Protein AF-A0A962UMB3-F1 (afdb_monomer_lite)

Secondary structure (DSSP, 8-state):
---HHHHHHHHHHHHHHHHHHHTTSHHHHHHHHHHHHHHHHHHHHTGGG-PPPPS-EEEETTEEEE----HHHHHHHHHHHHHHHHHHHHHHTHHHHHHHHTT--HHHHHHHHHHHHH-

pLDDT: mean 93.77, std 5.25, range [67.62, 98.25]

Structure (mmCIF, N/CA/C/O backbone):
data_AF-A0A962UMB3-F1
#
_entry.id   AF-A0A962UMB3-F1
#
loop_
_atom_site.group_PDB
_atom_site.id
_atom_site.type_symbol
_atom_site.label_atom_id
_atom_site.label_alt_id
_atom_site.label_comp_id
_atom_site.label_asym_id
_atom_site.label_entity_id
_atom_site.label_seq_id
_atom_site.pdbx_PDB_ins_code
_atom_site.Cartn_x
_atom_site.Cartn_y
_atom_site.Cartn_z
_atom_site.occupancy
_atom_site.B_iso_or_equiv
_atom_site.auth_seq_id
_atom_site.auth_comp_id
_atom_site.auth_asym_id
_atom_site.auth_atom_id
_atom_site.pdbx_PDB_model_num
ATOM 1 N N . MET A 1 1 ? 17.600 -10.987 -10.414 1.00 67.62 1 MET A N 1
ATOM 2 C CA . MET A 1 1 ? 17.730 -10.227 -9.149 1.00 67.62 1 MET A CA 1
ATOM 3 C C . MET A 1 1 ? 16.387 -9.577 -8.875 1.00 67.62 1 MET A C 1
ATOM 5 O O . MET A 1 1 ? 15.782 -9.132 -9.836 1.00 67.62 1 MET A O 1
ATOM 9 N N . ILE A 1 2 ? 15.917 -9.564 -7.625 1.00 82.38 2 ILE A N 1
ATOM 10 C CA . ILE A 1 2 ? 14.689 -8.848 -7.238 1.00 82.38 2 ILE A CA 1
ATOM 11 C C . ILE A 1 2 ? 15.015 -7.351 -7.214 1.00 82.38 2 ILE A C 1
ATOM 13 O O . ILE A 1 2 ? 15.932 -6.937 -6.503 1.00 82.38 2 ILE A O 1
ATOM 17 N N . GLY A 1 3 ? 14.313 -6.568 -8.028 1.00 90.94 3 GLY A N 1
ATOM 18 C CA . GLY A 1 3 ? 14.441 -5.119 -8.113 1.00 90.94 3 GLY A CA 1
ATOM 19 C C . GLY A 1 3 ? 13.537 -4.369 -7.130 1.00 90.94 3 GLY A C 1
ATOM 20 O O . GLY A 1 3 ? 12.768 -4.946 -6.356 1.00 90.94 3 GLY A O 1
ATOM 21 N N . ALA A 1 4 ? 13.615 -3.039 -7.179 1.00 92.25 4 ALA A N 1
ATOM 22 C CA . ALA A 1 4 ? 12.791 -2.167 -6.345 1.00 92.25 4 ALA A CA 1
ATOM 23 C C . ALA A 1 4 ? 11.291 -2.312 -6.678 1.00 92.25 4 ALA A C 1
ATOM 25 O O . ALA A 1 4 ? 10.468 -2.387 -5.766 1.00 92.25 4 ALA A O 1
ATOM 26 N N . LEU A 1 5 ? 10.947 -2.443 -7.968 1.00 93.62 5 LEU A N 1
ATOM 27 C CA . LEU A 1 5 ? 9.572 -2.676 -8.422 1.00 93.62 5 LEU A CA 1
ATOM 28 C C . LEU A 1 5 ? 9.024 -4.020 -7.922 1.00 93.62 5 LEU A C 1
ATOM 30 O O . LEU A 1 5 ? 7.913 -4.070 -7.407 1.00 93.62 5 LEU A O 1
ATOM 34 N N . ASP A 1 6 ? 9.823 -5.088 -7.982 1.00 94.56 6 ASP A N 1
ATOM 35 C CA . ASP A 1 6 ? 9.439 -6.397 -7.437 1.00 94.56 6 ASP A CA 1
ATOM 36 C C . ASP A 1 6 ? 9.152 -6.321 -5.932 1.00 94.56 6 ASP A C 1
ATOM 38 O O . ASP A 1 6 ? 8.186 -6.901 -5.439 1.00 94.56 6 ASP A O 1
ATOM 42 N N . SER A 1 7 ? 9.980 -5.571 -5.200 1.00 94.88 7 SER A N 1
ATOM 43 C CA . SER A 1 7 ? 9.818 -5.370 -3.757 1.00 94.88 7 SER A CA 1
ATOM 44 C C . SER A 1 7 ? 8.537 -4.598 -3.437 1.00 94.88 7 SER A C 1
ATOM 46 O O . SER A 1 7 ? 7.825 -4.949 -2.496 1.00 94.88 7 SER A O 1
ATOM 48 N N . LEU A 1 8 ? 8.214 -3.576 -4.235 1.00 95.06 8 LEU A N 1
ATOM 49 C CA . LEU A 1 8 ? 6.975 -2.813 -4.102 1.00 95.06 8 LEU A CA 1
ATOM 50 C C . LEU A 1 8 ? 5.745 -3.697 -4.351 1.00 95.06 8 LEU A C 1
ATOM 52 O O . LEU A 1 8 ? 4.825 -3.692 -3.533 1.00 95.06 8 LEU A O 1
ATOM 56 N N . LEU A 1 9 ? 5.757 -4.495 -5.425 1.00 94.38 9 LEU A N 1
ATOM 57 C CA . LEU A 1 9 ? 4.672 -5.427 -5.754 1.00 94.38 9 LEU A CA 1
ATOM 58 C C . LEU A 1 9 ? 4.487 -6.485 -4.664 1.00 94.38 9 LEU A C 1
ATOM 60 O O . LEU A 1 9 ? 3.361 -6.757 -4.251 1.00 94.38 9 LEU A O 1
ATOM 64 N N . LEU A 1 10 ? 5.584 -7.043 -4.148 1.00 95.25 10 LEU A N 1
ATOM 65 C CA . LEU A 1 10 ? 5.534 -8.018 -3.063 1.00 95.25 10 LEU A CA 1
ATOM 66 C C . LEU A 1 10 ? 4.949 -7.406 -1.785 1.00 95.25 10 LEU A C 1
ATOM 68 O O . LEU A 1 10 ? 4.106 -8.026 -1.138 1.00 95.25 10 LEU A O 1
ATOM 72 N N . LEU A 1 11 ? 5.362 -6.188 -1.426 1.00 95.94 11 LEU A N 1
ATOM 73 C CA . LEU A 1 11 ? 4.819 -5.489 -0.262 1.00 95.94 11 LEU A CA 1
ATOM 74 C C . LEU A 1 11 ? 3.332 -5.172 -0.428 1.00 95.94 11 LEU A C 1
ATOM 76 O O . LEU A 1 11 ? 2.577 -5.369 0.521 1.00 95.94 11 LEU A O 1
ATOM 80 N N . ALA A 1 12 ? 2.903 -4.703 -1.601 1.00 95.75 12 ALA A N 1
ATOM 81 C CA . ALA A 1 12 ? 1.491 -4.456 -1.897 1.00 95.75 12 ALA A CA 1
ATOM 82 C C . ALA A 1 12 ? 0.662 -5.746 -1.804 1.00 95.75 12 ALA A C 1
ATOM 84 O O . ALA A 1 12 ? -0.368 -5.780 -1.129 1.00 95.75 12 ALA A O 1
ATOM 85 N N . LEU A 1 13 ? 1.161 -6.842 -2.382 1.00 95.94 13 LEU A N 1
ATOM 86 C CA . LEU A 1 13 ? 0.505 -8.145 -2.326 1.00 95.94 13 LEU A CA 1
ATOM 87 C C . LEU A 1 13 ? 0.382 -8.672 -0.889 1.00 95.94 13 LEU A C 1
ATOM 89 O O . LEU A 1 13 ? -0.696 -9.106 -0.484 1.00 95.94 13 LEU A O 1
ATOM 93 N N . LEU A 1 14 ? 1.460 -8.614 -0.102 1.00 97.19 14 LEU A N 1
ATOM 94 C CA . LEU A 1 14 ? 1.466 -9.066 1.294 1.00 97.19 14 LEU A CA 1
ATOM 95 C C . LEU A 1 14 ? 0.598 -8.186 2.202 1.00 97.19 14 LEU A C 1
ATOM 97 O O . LEU A 1 14 ? 0.053 -8.672 3.196 1.00 97.19 14 LEU A O 1
ATOM 101 N N . ALA A 1 15 ? 0.426 -6.908 1.873 1.00 96.62 15 ALA A N 1
ATOM 102 C CA . ALA A 1 15 ? -0.364 -5.995 2.684 1.00 96.62 15 ALA A CA 1
ATOM 103 C C . ALA A 1 15 ? -1.869 -6.333 2.699 1.00 96.62 15 ALA A C 1
ATOM 105 O O . ALA A 1 15 ? -2.562 -5.999 3.666 1.00 96.62 15 ALA A O 1
ATOM 106 N N . ILE A 1 16 ? -2.375 -7.057 1.694 1.00 96.88 16 ILE A N 1
ATOM 107 C CA . ILE A 1 16 ? -3.773 -7.515 1.635 1.00 96.88 16 ILE A CA 1
ATOM 108 C C . ILE A 1 16 ? -4.089 -8.529 2.756 1.00 96.88 16 ILE A C 1
ATOM 110 O O . ILE A 1 16 ? -4.952 -8.234 3.592 1.00 96.88 16 ILE A O 1
ATOM 114 N N . PRO A 1 17 ? -3.421 -9.698 2.858 1.00 97.50 17 PRO A N 1
ATOM 115 C CA . PRO A 1 17 ? -3.666 -10.629 3.960 1.00 97.50 17 PRO A CA 1
ATOM 116 C C . PRO A 1 17 ? -3.255 -10.042 5.316 1.00 97.50 17 PRO A C 1
ATOM 118 O O . PRO A 1 17 ? -3.917 -10.307 6.322 1.00 97.50 17 PRO A O 1
ATOM 121 N N . LEU A 1 18 ? -2.229 -9.184 5.367 1.00 97.38 18 LEU A N 1
ATOM 122 C CA . LEU A 1 18 ? -1.878 -8.474 6.599 1.00 97.38 18 LEU A CA 1
ATOM 123 C C . LEU A 1 18 ? -3.002 -7.545 7.069 1.00 97.38 18 LEU A C 1
ATOM 125 O O . LEU A 1 18 ? -3.266 -7.481 8.269 1.00 97.38 18 LEU A O 1
ATOM 129 N N . SER A 1 19 ? -3.724 -6.886 6.159 1.00 96.62 19 SER A N 1
ATOM 130 C CA . SER A 1 19 ? -4.899 -6.077 6.514 1.00 96.62 19 SER A CA 1
ATOM 131 C C . SER A 1 19 ? -5.981 -6.906 7.200 1.00 96.62 19 SER A C 1
ATOM 133 O O . SER A 1 19 ? -6.557 -6.475 8.199 1.00 96.62 19 SER A O 1
ATOM 135 N N . TRP A 1 20 ? -6.212 -8.133 6.735 1.00 95.44 20 TRP A N 1
ATOM 136 C CA . TRP A 1 20 ? -7.158 -9.050 7.374 1.00 95.44 20 TRP A CA 1
ATOM 137 C C . TRP A 1 20 ? -6.753 -9.439 8.801 1.00 95.44 20 TRP A C 1
ATOM 139 O O . TRP A 1 20 ? -7.615 -9.539 9.682 1.00 95.44 20 TRP A O 1
ATOM 149 N N . LEU A 1 21 ? -5.454 -9.633 9.036 1.00 96.94 21 LEU A N 1
ATOM 150 C CA . LEU A 1 21 ? -4.907 -10.034 10.333 1.00 96.94 21 LEU A CA 1
ATOM 151 C C . LEU A 1 21 ? -4.814 -8.868 11.327 1.00 96.94 21 LEU A C 1
ATOM 153 O O . LEU A 1 21 ? -5.086 -9.047 12.512 1.00 96.94 21 LEU A O 1
ATOM 157 N N . LEU A 1 22 ? -4.434 -7.679 10.856 1.00 97.62 22 LEU A N 1
ATOM 158 C CA . LEU A 1 22 ? -3.994 -6.577 11.714 1.00 97.62 22 LEU A CA 1
ATOM 159 C C . LEU A 1 22 ? -5.051 -5.484 11.925 1.00 97.62 22 LEU A C 1
ATOM 161 O O . LEU A 1 22 ? -5.009 -4.800 12.948 1.00 97.62 22 LEU A O 1
ATOM 165 N N . ALA A 1 23 ? -6.014 -5.307 11.012 1.00 96.44 23 ALA A N 1
ATOM 166 C CA . ALA A 1 23 ? -6.895 -4.129 11.015 1.00 96.44 23 ALA A CA 1
ATOM 167 C C . ALA A 1 23 ? -7.798 -3.991 12.258 1.00 96.44 23 ALA A C 1
ATOM 169 O O . ALA A 1 23 ? -8.244 -2.888 12.590 1.00 96.44 23 ALA A O 1
ATOM 170 N N . THR A 1 24 ? -8.079 -5.088 12.965 1.00 94.62 24 THR A N 1
ATOM 171 C CA . THR A 1 24 ? -8.955 -5.072 14.149 1.00 94.62 24 THR A CA 1
ATOM 172 C C . THR A 1 24 ? -8.273 -4.500 15.391 1.00 94.62 24 THR A C 1
ATOM 174 O O . THR A 1 24 ? -8.960 -4.036 16.295 1.00 94.62 24 THR A O 1
ATOM 177 N N . SER A 1 25 ? -6.939 -4.488 15.442 1.00 95.19 25 SER A N 1
ATOM 178 C CA . SER A 1 25 ? -6.176 -3.899 16.547 1.00 95.19 25 SER A CA 1
ATOM 179 C C . SER A 1 25 ? -5.680 -2.503 16.184 1.00 95.19 25 SER A C 1
ATOM 181 O O . SER A 1 25 ? -5.186 -2.284 15.080 1.00 95.19 25 SER A O 1
ATOM 183 N N . ARG A 1 26 ? -5.728 -1.561 17.134 1.00 94.31 26 ARG A N 1
ATOM 184 C CA . ARG A 1 26 ? -5.204 -0.196 16.946 1.00 94.31 26 ARG A CA 1
ATOM 185 C C . ARG A 1 26 ? -3.730 -0.193 16.541 1.00 94.31 26 ARG A C 1
ATOM 187 O O . ARG A 1 26 ? -3.357 0.497 15.598 1.00 94.31 26 ARG A O 1
ATOM 194 N N . TRP A 1 27 ? -2.904 -0.998 17.207 1.00 95.69 27 TRP A N 1
ATOM 195 C CA . TRP A 1 27 ? -1.486 -1.135 16.858 1.00 95.69 27 TRP A CA 1
ATOM 196 C C . TRP A 1 27 ? -1.288 -1.796 15.495 1.00 95.69 27 TRP A C 1
ATOM 198 O O . TRP A 1 27 ? -0.415 -1.390 14.735 1.00 95.69 27 TRP A O 1
ATOM 208 N N . GLY A 1 28 ? -2.142 -2.763 15.153 1.00 97.25 28 GLY A N 1
ATOM 209 C CA . GLY A 1 28 ? -2.126 -3.389 13.835 1.00 97.25 28 GLY A CA 1
ATOM 210 C C . GLY A 1 28 ? -2.433 -2.392 12.715 1.00 97.25 28 GLY A C 1
ATOM 211 O O . GLY A 1 28 ? -1.736 -2.384 11.707 1.00 97.25 28 GLY A O 1
ATOM 212 N N . ARG A 1 29 ? -3.389 -1.474 12.913 1.00 97.12 29 ARG A N 1
ATOM 213 C CA . ARG A 1 29 ? -3.671 -0.387 11.957 1.00 97.12 29 ARG A CA 1
ATOM 214 C C . ARG A 1 29 ? -2.473 0.537 11.744 1.00 97.12 29 ARG A C 1
ATOM 216 O O . ARG A 1 29 ? -2.160 0.859 10.603 1.00 97.12 29 ARG A O 1
ATOM 223 N N . TRP A 1 30 ? -1.768 0.918 12.809 1.00 97.56 30 TRP A N 1
ATOM 224 C CA . TRP A 1 30 ? -0.541 1.714 12.683 1.00 97.56 30 TRP A CA 1
ATOM 225 C C . TRP A 1 30 ? 0.588 0.959 11.975 1.00 97.56 30 TRP A C 1
ATOM 227 O O . TRP A 1 30 ? 1.329 1.561 11.200 1.00 97.56 30 TRP A O 1
ATOM 237 N N . LEU A 1 31 ? 0.682 -0.360 12.160 1.00 97.62 31 LEU A N 1
ATOM 238 C CA . LEU A 1 31 ? 1.617 -1.187 11.398 1.00 97.62 31 LEU A CA 1
ATOM 239 C C . LEU A 1 31 ? 1.271 -1.205 9.897 1.00 97.62 31 LEU A C 1
ATOM 241 O O . LEU A 1 31 ? 2.168 -1.123 9.061 1.00 97.62 31 LEU A O 1
ATOM 245 N N . LEU A 1 32 ? -0.018 -1.231 9.541 1.00 97.75 32 LEU A N 1
ATOM 246 C CA . LEU A 1 32 ? -0.464 -1.108 8.145 1.00 97.75 32 LEU A CA 1
ATOM 247 C C . LEU A 1 32 ? -0.146 0.277 7.555 1.00 97.75 32 LEU A C 1
ATOM 249 O O . LEU A 1 32 ? 0.268 0.363 6.401 1.00 97.75 32 LEU A O 1
ATOM 253 N N . VAL A 1 33 ? -0.273 1.350 8.345 1.00 98.19 33 VAL A N 1
ATOM 254 C CA . VAL A 1 33 ? 0.159 2.706 7.950 1.00 98.19 33 VAL A CA 1
ATOM 255 C C . VAL A 1 33 ? 1.661 2.740 7.663 1.00 98.19 33 VAL A C 1
ATOM 257 O O . VAL A 1 33 ? 2.072 3.249 6.622 1.00 98.19 33 VAL A O 1
ATOM 260 N N . ALA A 1 34 ? 2.482 2.140 8.529 1.00 98.19 34 ALA A N 1
ATOM 261 C CA . ALA A 1 34 ? 3.919 2.011 8.285 1.00 98.19 34 ALA A CA 1
ATOM 262 C C . ALA A 1 34 ? 4.223 1.220 6.994 1.00 98.19 34 ALA A C 1
ATOM 264 O O . ALA A 1 34 ? 5.179 1.539 6.283 1.00 98.19 34 ALA A O 1
ATOM 265 N N . GLY A 1 35 ? 3.379 0.243 6.646 1.00 98.00 35 GLY A N 1
ATOM 266 C CA . GLY A 1 35 ? 3.419 -0.450 5.356 1.00 98.00 35 GLY A CA 1
ATOM 267 C C . GLY A 1 35 ? 3.267 0.503 4.166 1.00 98.00 35 GLY A C 1
ATOM 268 O O . GLY A 1 35 ? 4.116 0.492 3.275 1.00 98.00 35 GLY A O 1
ATOM 269 N N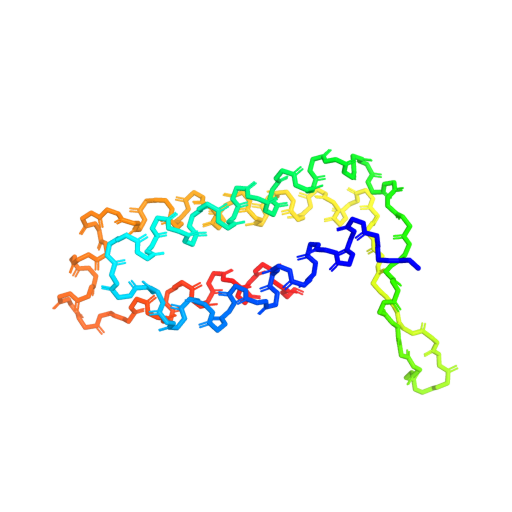 . TYR A 1 36 ? 2.263 1.387 4.181 1.00 98.25 36 TYR A N 1
ATOM 270 C CA . TYR A 1 36 ? 2.096 2.410 3.136 1.00 98.25 36 TYR A CA 1
ATOM 271 C C . TYR A 1 36 ? 3.279 3.381 3.069 1.00 98.25 36 TYR A C 1
ATOM 273 O O . TYR A 1 36 ? 3.738 3.705 1.978 1.00 98.25 36 TYR A O 1
ATOM 281 N N . VAL A 1 37 ? 3.821 3.808 4.215 1.00 98.12 37 VAL A N 1
ATOM 282 C CA . VAL A 1 37 ? 5.025 4.662 4.253 1.00 98.12 37 VAL A CA 1
ATOM 283 C C . VAL A 1 37 ? 6.216 3.955 3.603 1.00 98.12 37 VAL A C 1
ATOM 285 O O . VAL A 1 37 ? 6.963 4.571 2.847 1.00 98.12 37 VAL A O 1
ATOM 288 N N . THR A 1 38 ? 6.369 2.653 3.847 1.00 98.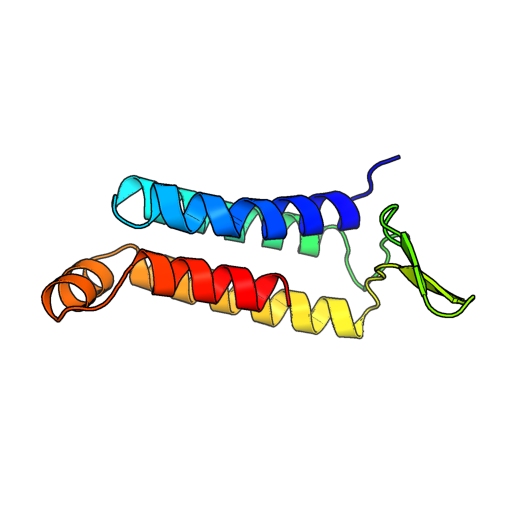00 38 THR A N 1
ATOM 289 C CA . THR A 1 38 ? 7.439 1.842 3.249 1.00 98.00 38 THR A CA 1
ATOM 290 C C . THR A 1 38 ? 7.267 1.721 1.733 1.00 98.00 38 THR A C 1
ATOM 292 O O . THR A 1 38 ? 8.222 1.941 0.989 1.00 98.00 38 THR A O 1
ATOM 295 N N . GLN A 1 39 ? 6.050 1.430 1.261 1.00 97.56 39 GLN A N 1
ATOM 296 C CA . GLN A 1 39 ? 5.726 1.381 -0.169 1.00 97.56 39 GLN A CA 1
ATOM 297 C C . GLN A 1 39 ? 5.988 2.734 -0.850 1.00 97.56 39 GLN A C 1
ATOM 299 O O . GLN A 1 39 ? 6.637 2.792 -1.892 1.00 97.56 39 GLN A O 1
ATOM 304 N N . PHE A 1 40 ? 5.546 3.831 -0.231 1.00 97.19 40 PHE A N 1
ATOM 305 C CA . PHE A 1 40 ? 5.761 5.181 -0.745 1.00 97.19 40 PHE A C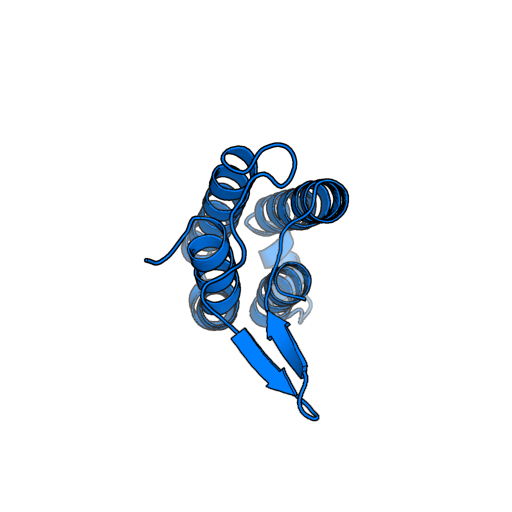A 1
ATOM 306 C C . PHE A 1 40 ? 7.251 5.543 -0.789 1.00 97.19 40 PHE A C 1
ATOM 308 O O . PHE A 1 40 ? 7.736 6.067 -1.789 1.00 97.19 40 PHE A O 1
ATOM 315 N N . GLY A 1 41 ? 8.003 5.205 0.263 1.00 96.00 41 GLY A N 1
ATOM 316 C CA . GLY A 1 41 ? 9.451 5.396 0.311 1.00 96.00 41 GLY A CA 1
ATOM 317 C C . GLY A 1 41 ? 10.174 4.653 -0.814 1.00 96.00 41 GLY A C 1
ATOM 318 O O . GLY A 1 41 ? 11.014 5.247 -1.487 1.00 96.00 41 GLY A O 1
ATOM 319 N N . LEU A 1 42 ? 9.803 3.395 -1.084 1.00 94.69 42 LEU A N 1
ATOM 320 C CA . LEU A 1 42 ? 10.327 2.650 -2.235 1.00 94.69 42 LEU A CA 1
ATOM 321 C C . LEU A 1 42 ? 9.993 3.342 -3.555 1.00 94.69 42 LEU A C 1
ATOM 323 O O . LEU A 1 42 ? 10.872 3.474 -4.405 1.00 94.69 42 LEU A O 1
ATOM 327 N N . LEU A 1 43 ? 8.762 3.821 -3.724 1.00 94.75 43 LEU A N 1
ATOM 328 C CA . LEU A 1 43 ? 8.347 4.497 -4.949 1.00 94.75 43 LEU A CA 1
ATOM 329 C C . LEU A 1 43 ? 9.147 5.786 -5.207 1.00 94.75 43 LEU A C 1
ATOM 331 O O . LEU A 1 43 ? 9.534 6.050 -6.346 1.00 94.75 43 LEU A O 1
ATOM 335 N N . VAL A 1 44 ? 9.484 6.541 -4.157 1.00 94.31 44 VAL A N 1
ATOM 336 C CA . VAL A 1 44 ? 10.357 7.725 -4.252 1.00 94.31 44 VAL A CA 1
ATOM 337 C C . VAL A 1 44 ? 11.757 7.367 -4.769 1.00 94.31 44 VAL A C 1
ATOM 339 O O . VAL A 1 44 ? 12.343 8.150 -5.515 1.00 94.31 44 VAL A O 1
ATOM 342 N N . THR A 1 45 ? 12.288 6.183 -4.440 1.00 92.50 45 THR A N 1
ATOM 343 C CA . THR A 1 45 ? 13.601 5.747 -4.960 1.00 92.50 45 THR A CA 1
ATOM 344 C C . THR A 1 45 ? 13.591 5.447 -6.462 1.00 92.50 45 THR A C 1
ATOM 346 O O . THR A 1 45 ? 14.636 5.501 -7.102 1.00 92.50 45 THR A O 1
ATOM 349 N N . MET A 1 46 ? 12.416 5.178 -7.040 1.00 92.00 46 MET A N 1
ATOM 350 C CA . MET A 1 46 ? 12.221 4.838 -8.456 1.00 92.00 46 MET A CA 1
ATOM 351 C C . MET A 1 46 ? 11.839 6.071 -9.285 1.00 92.00 46 MET A C 1
ATOM 353 O O . MET A 1 46 ? 10.957 6.003 -10.145 1.00 92.00 46 MET A O 1
ATOM 357 N N . VAL A 1 47 ? 12.450 7.221 -8.977 1.00 84.62 47 VAL A N 1
ATOM 358 C CA . VAL A 1 47 ? 12.034 8.521 -9.514 1.00 84.62 47 VAL A CA 1
ATOM 359 C C . VAL A 1 47 ? 11.963 8.486 -11.043 1.00 84.62 47 VAL A C 1
ATOM 361 O O . VAL A 1 47 ? 12.838 7.934 -11.719 1.00 84.62 47 VAL A O 1
ATOM 364 N N . SER A 1 48 ? 10.890 9.058 -11.586 1.00 79.50 48 SER A N 1
ATOM 365 C CA . SER A 1 48 ? 10.630 9.128 -13.028 1.00 79.50 48 SER A CA 1
ATOM 366 C C . SER A 1 48 ? 10.494 7.771 -13.737 1.00 79.50 48 SER A C 1
ATOM 368 O O . SER A 1 48 ? 10.777 7.693 -14.928 1.00 79.50 48 SER A O 1
ATOM 370 N N . GLY A 1 49 ? 10.087 6.697 -13.048 1.00 70.50 49 GLY A N 1
ATOM 371 C CA . GLY A 1 49 ? 9.882 5.389 -13.694 1.00 70.50 49 GLY A CA 1
ATOM 372 C C . GLY A 1 49 ? 11.177 4.759 -14.220 1.00 70.50 49 GLY A C 1
ATOM 373 O O . GLY A 1 49 ? 11.184 4.004 -15.185 1.00 70.50 49 GLY A O 1
ATOM 374 N N . SER A 1 50 ? 12.310 5.092 -13.601 1.00 73.06 50 SER A N 1
ATOM 375 C CA . SER A 1 50 ? 13.636 4.592 -13.990 1.00 73.06 50 SER A CA 1
ATOM 376 C C . SER A 1 50 ? 13.908 3.150 -13.535 1.00 73.06 50 SER A C 1
ATOM 378 O O . SER A 1 50 ? 15.016 2.639 -13.708 1.00 73.06 50 SER A O 1
ATOM 380 N N . SER A 1 51 ? 12.908 2.476 -12.959 1.00 80.94 51 SER A N 1
ATOM 381 C CA . SER A 1 51 ? 13.047 1.093 -12.519 1.00 80.94 51 SER A CA 1
ATOM 382 C C . SER A 1 51 ? 13.095 0.127 -13.701 1.00 80.94 51 SER A C 1
ATOM 384 O O . SER A 1 51 ? 12.267 0.225 -14.611 1.00 80.94 51 SER A O 1
ATOM 386 N N . PRO A 1 52 ? 14.004 -0.864 -13.664 1.00 85.06 52 PRO A N 1
ATOM 387 C CA . PRO A 1 52 ? 13.946 -1.990 -14.580 1.00 85.06 52 PRO A CA 1
ATOM 388 C C . PRO A 1 52 ? 12.572 -2.675 -14.532 1.00 85.06 52 PRO A C 1
ATOM 390 O O . PRO A 1 52 ? 11.915 -2.646 -13.482 1.00 85.06 52 PRO A O 1
ATOM 393 N N . PRO A 1 53 ? 12.155 -3.335 -15.628 1.00 89.31 53 PRO A N 1
ATOM 394 C CA . PRO A 1 53 ? 11.002 -4.223 -15.604 1.00 89.31 53 PRO A 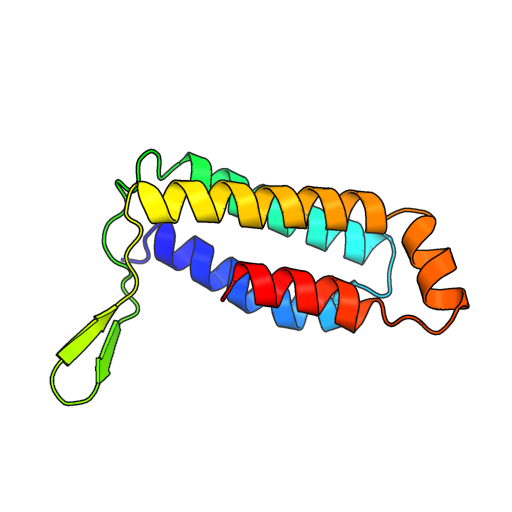CA 1
ATOM 395 C C . PRO A 1 53 ? 11.106 -5.228 -14.454 1.00 89.31 53 PRO A C 1
ATOM 397 O O . PRO A 1 53 ? 12.196 -5.695 -14.111 1.00 89.31 53 PRO A O 1
ATOM 400 N N . SER A 1 54 ? 9.959 -5.551 -13.867 1.00 91.69 54 SER A N 1
ATOM 401 C CA . SER A 1 54 ? 9.838 -6.564 -12.827 1.00 91.69 54 SER A CA 1
ATOM 402 C C . SER A 1 54 ? 10.346 -7.914 -13.333 1.00 91.69 54 SER A C 1
ATOM 404 O O . SER A 1 54 ? 10.141 -8.285 -14.490 1.00 91.69 54 SER A O 1
ATOM 406 N N . ALA A 1 55 ? 10.973 -8.679 -12.442 1.00 90.81 55 ALA A N 1
ATOM 407 C CA . ALA A 1 55 ? 11.311 -10.073 -12.701 1.00 90.81 55 ALA A CA 1
ATOM 408 C C . ALA A 1 55 ? 10.058 -10.966 -12.818 1.00 90.81 55 ALA A C 1
ATOM 410 O O . ALA A 1 55 ? 10.144 -12.080 -13.336 1.00 90.81 55 ALA A O 1
ATOM 411 N N . VAL A 1 56 ? 8.900 -10.494 -12.343 1.00 86.94 56 VAL A N 1
ATOM 412 C CA . VAL A 1 56 ? 7.613 -11.178 -12.480 1.00 86.94 56 VAL A CA 1
ATOM 413 C C . VAL A 1 56 ? 7.065 -10.932 -13.883 1.00 86.94 56 VAL A C 1
ATOM 415 O O . VAL A 1 56 ? 6.610 -9.839 -14.221 1.00 86.94 56 VAL A O 1
ATOM 418 N N . SER A 1 57 ? 7.104 -11.979 -14.701 1.00 90.12 57 SER A N 1
ATOM 419 C CA . SER A 1 57 ? 6.530 -12.000 -16.044 1.00 90.12 57 SER A CA 1
ATOM 420 C C . SER A 1 57 ? 5.902 -13.362 -16.336 1.00 90.12 57 SER A C 1
ATOM 422 O O . SER A 1 57 ? 6.253 -14.370 -15.716 1.00 90.12 57 SER A O 1
ATOM 424 N N . PHE A 1 58 ? 4.949 -13.395 -17.259 1.00 91.88 58 PHE A N 1
ATOM 425 C CA . PHE A 1 58 ? 4.328 -14.621 -17.752 1.00 91.88 58 PHE A CA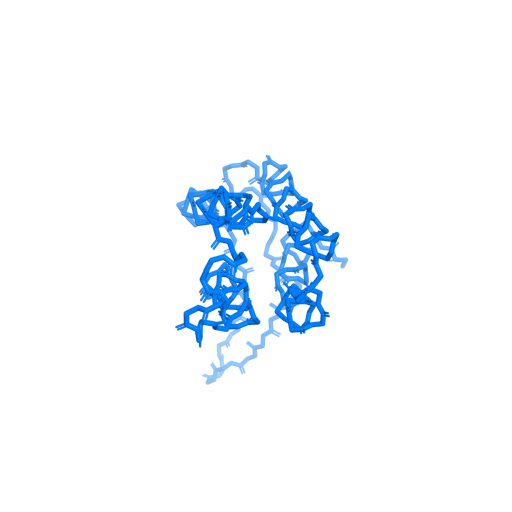 1
ATOM 426 C C . PHE A 1 58 ? 3.953 -14.480 -19.223 1.00 91.88 58 PHE A C 1
ATOM 428 O O . PHE A 1 58 ? 3.723 -13.379 -19.712 1.00 91.88 58 PHE A O 1
ATOM 435 N N . SER A 1 59 ? 3.843 -15.606 -19.925 1.00 94.81 59 SER A N 1
ATOM 436 C CA . SER A 1 59 ? 3.384 -15.610 -21.311 1.00 94.81 59 SER A CA 1
ATOM 437 C C . SER A 1 59 ? 1.861 -15.743 -21.369 1.00 94.81 59 SER A C 1
ATOM 439 O O . SER A 1 59 ? 1.293 -16.690 -20.819 1.00 94.81 59 SER A O 1
ATOM 441 N N . LEU A 1 60 ? 1.193 -14.803 -22.037 1.00 94.56 60 LEU A N 1
ATOM 442 C CA . LEU A 1 60 ? -0.247 -14.809 -22.277 1.00 94.56 60 LEU A CA 1
ATOM 443 C C . LEU A 1 60 ? -0.511 -14.718 -23.782 1.00 94.56 60 LEU A C 1
ATOM 445 O O . LEU A 1 60 ? -0.115 -13.758 -24.440 1.00 94.56 60 LEU A O 1
ATOM 449 N N . LEU A 1 61 ? -1.182 -15.732 -24.339 1.00 95.56 61 LEU A N 1
ATOM 450 C CA . LEU A 1 61 ? -1.468 -15.828 -25.780 1.00 95.56 61 LEU A CA 1
ATOM 451 C C . LEU A 1 61 ? -0.206 -15.683 -26.661 1.00 95.56 61 LEU A C 1
ATOM 453 O O . LEU A 1 61 ? -0.263 -15.099 -27.738 1.00 95.56 61 LEU A O 1
ATOM 457 N N . GLY A 1 62 ? 0.939 -16.189 -26.187 1.00 93.81 62 GLY A N 1
ATOM 458 C CA . GLY A 1 62 ? 2.223 -16.104 -26.892 1.00 93.81 62 GLY A CA 1
ATOM 459 C C . GLY A 1 62 ? 2.943 -14.757 -26.770 1.00 93.81 62 GLY A C 1
ATOM 460 O O . GLY A 1 62 ? 3.932 -14.551 -27.466 1.00 93.81 62 GLY A O 1
ATOM 461 N N . ASN A 1 63 ? 2.474 -13.855 -25.905 1.00 93.62 63 ASN A N 1
ATOM 462 C CA . ASN A 1 63 ? 3.116 -12.571 -25.624 1.00 93.62 63 ASN A CA 1
ATOM 463 C C . ASN A 1 63 ? 3.647 -12.556 -24.193 1.00 93.62 63 ASN A C 1
ATOM 465 O O . ASN A 1 63 ? 2.941 -12.979 -23.278 1.00 93.62 63 ASN A O 1
ATOM 469 N N . ASP A 1 64 ? 4.849 -12.027 -23.992 1.00 92.50 64 ASP A N 1
ATOM 470 C CA . ASP A 1 64 ? 5.393 -11.832 -22.651 1.00 92.50 64 ASP A CA 1
ATOM 471 C C . ASP A 1 64 ? 4.737 -10.613 -21.995 1.00 92.50 64 ASP A C 1
ATOM 473 O O . ASP A 1 64 ? 4.804 -9.491 -22.498 1.00 92.50 64 ASP A O 1
ATOM 477 N N . VAL A 1 65 ? 4.078 -10.853 -20.866 1.00 92.81 65 VAL A N 1
ATOM 478 C CA . VAL A 1 65 ? 3.421 -9.844 -20.039 1.00 92.81 65 VAL A CA 1
ATOM 479 C C . VAL A 1 65 ? 4.222 -9.697 -18.756 1.00 92.81 65 VAL A C 1
ATOM 481 O O . VAL A 1 65 ? 4.473 -10.672 -18.049 1.00 92.81 65 VAL A O 1
ATOM 484 N N . GLY A 1 66 ? 4.626 -8.469 -18.455 1.00 91.25 66 GLY A N 1
ATOM 485 C CA . GLY A 1 66 ? 5.429 -8.135 -17.288 1.00 91.25 66 GLY A CA 1
ATOM 486 C C . GLY A 1 66 ? 5.038 -6.778 -16.720 1.00 91.25 66 GLY A C 1
ATOM 487 O O . GLY A 1 66 ? 4.360 -5.983 -17.369 1.00 91.25 66 GLY A O 1
ATOM 488 N N . TRP A 1 67 ? 5.481 -6.520 -15.494 1.00 91.25 67 TRP A N 1
ATOM 489 C CA . TRP A 1 67 ? 5.204 -5.272 -14.801 1.00 91.25 67 TRP A CA 1
ATOM 490 C C . TRP A 1 67 ? 6.333 -4.299 -15.099 1.00 91.25 67 TRP A C 1
ATOM 492 O O . TRP A 1 67 ? 7.510 -4.617 -14.923 1.00 91.25 67 TRP A O 1
ATOM 502 N N . GLN A 1 68 ? 5.976 -3.097 -15.527 1.00 91.94 68 GLN A N 1
ATOM 503 C CA . GLN A 1 68 ? 6.913 -2.011 -15.764 1.00 91.94 68 GLN A CA 1
ATOM 504 C C . GLN A 1 68 ? 6.336 -0.730 -15.174 1.00 91.94 68 GLN A C 1
ATOM 506 O O . GLN A 1 68 ? 5.126 -0.519 -15.196 1.00 91.94 68 GLN A O 1
ATOM 511 N N . LEU A 1 69 ? 7.210 0.117 -14.637 1.00 93.06 69 LEU A N 1
ATOM 512 C CA . LEU A 1 69 ? 6.824 1.395 -14.065 1.00 93.06 69 LEU A CA 1
ATOM 513 C C . LEU A 1 69 ? 7.387 2.519 -14.928 1.00 93.06 69 LEU A C 1
ATOM 515 O O . LEU A 1 69 ? 8.560 2.849 -14.809 1.00 93.06 69 LEU A O 1
ATOM 519 N N . ASP A 1 70 ? 6.559 3.091 -15.795 1.00 93.12 70 ASP A N 1
ATOM 520 C CA . ASP A 1 70 ? 6.918 4.276 -16.576 1.00 93.12 70 ASP A CA 1
ATOM 521 C C . ASP A 1 70 ? 6.707 5.578 -15.754 1.00 93.12 70 ASP A C 1
ATOM 523 O O . ASP A 1 70 ? 6.194 5.524 -14.629 1.00 93.12 70 ASP A O 1
ATOM 527 N N . PRO A 1 71 ? 7.101 6.767 -16.258 1.00 94.06 71 PRO A N 1
ATOM 528 C CA . PRO A 1 71 ? 6.932 8.021 -15.520 1.00 94.06 71 PRO A CA 1
ATOM 529 C C . PRO A 1 71 ? 5.473 8.368 -15.173 1.00 94.06 71 PRO A C 1
ATOM 531 O O . PRO A 1 71 ? 5.220 8.986 -14.136 1.00 94.06 71 PRO A O 1
ATOM 534 N N . LEU A 1 72 ? 4.513 7.997 -16.027 1.00 93.19 72 LEU A N 1
ATOM 535 C CA . LEU A 1 72 ? 3.093 8.281 -15.816 1.00 93.19 72 LEU A CA 1
ATOM 536 C C . LEU A 1 72 ? 2.502 7.325 -14.771 1.00 93.19 72 LEU A C 1
ATOM 538 O O . LEU A 1 72 ? 1.826 7.768 -13.842 1.00 93.19 72 LEU A O 1
ATOM 542 N N . GLY A 1 73 ? 2.811 6.034 -14.875 1.00 93.44 73 GLY A N 1
ATOM 543 C CA . GLY A 1 73 ? 2.477 5.015 -13.886 1.00 93.44 73 GLY A CA 1
ATOM 544 C C . GLY A 1 73 ? 3.089 5.328 -12.523 1.00 93.44 73 GLY A C 1
ATOM 545 O O . GLY A 1 73 ? 2.412 5.196 -11.506 1.00 93.44 73 GLY A O 1
ATOM 546 N N . TRP A 1 74 ? 4.323 5.842 -12.487 1.00 95.38 74 TRP A N 1
ATOM 547 C CA . TRP A 1 74 ? 4.951 6.334 -11.259 1.00 95.38 74 TRP A CA 1
ATOM 548 C C . TRP A 1 74 ? 4.145 7.468 -10.608 1.00 95.38 74 TRP A C 1
ATOM 550 O O . TRP A 1 74 ? 3.884 7.414 -9.405 1.00 95.38 74 TRP A O 1
ATOM 560 N N . LEU A 1 75 ? 3.693 8.462 -11.384 1.00 94.88 75 LEU A N 1
ATOM 561 C CA . LEU A 1 75 ? 2.868 9.560 -10.866 1.00 94.88 75 LEU A CA 1
ATOM 562 C C . LEU A 1 75 ? 1.554 9.045 -10.263 1.00 94.88 75 LEU A C 1
ATOM 564 O O . LEU A 1 75 ? 1.184 9.448 -9.158 1.00 94.88 75 LEU A O 1
ATOM 568 N N . PHE A 1 76 ? 0.858 8.146 -10.960 1.00 95.25 76 PHE A N 1
ATOM 569 C CA . PHE A 1 76 ? -0.383 7.569 -10.443 1.00 95.25 76 PHE A CA 1
ATOM 570 C C . PHE A 1 76 ? -0.144 6.723 -9.196 1.00 95.25 76 PHE A C 1
ATOM 572 O O . PHE A 1 76 ? -0.876 6.876 -8.223 1.00 95.25 76 PHE A O 1
ATOM 579 N N . ALA A 1 77 ? 0.917 5.917 -9.162 1.00 95.56 77 ALA A N 1
ATOM 580 C CA . ALA A 1 77 ? 1.278 5.151 -7.975 1.00 95.56 77 ALA A CA 1
ATOM 581 C C . ALA A 1 77 ? 1.560 6.063 -6.764 1.00 95.56 77 ALA A C 1
ATOM 583 O O . ALA A 1 77 ? 1.135 5.749 -5.651 1.00 95.56 77 ALA A O 1
ATOM 584 N N . MET A 1 78 ? 2.197 7.226 -6.969 1.00 96.06 78 MET A N 1
ATOM 585 C CA . MET A 1 78 ? 2.445 8.206 -5.900 1.00 96.06 78 MET A CA 1
ATOM 586 C C . MET A 1 78 ? 1.130 8.733 -5.324 1.00 96.06 78 MET A C 1
ATOM 588 O O . MET A 1 78 ? 0.968 8.803 -4.104 1.00 96.06 78 MET A O 1
ATOM 592 N N . ILE A 1 79 ? 0.179 9.075 -6.195 1.00 96.62 79 ILE A N 1
ATOM 593 C CA . ILE A 1 79 ? -1.139 9.568 -5.788 1.00 96.62 79 ILE A CA 1
ATOM 594 C C . ILE A 1 79 ? -1.914 8.469 -5.055 1.00 96.62 79 ILE A C 1
ATOM 596 O O . ILE A 1 79 ? -2.415 8.718 -3.959 1.00 96.62 79 ILE A O 1
ATOM 600 N N . THR A 1 80 ? -1.981 7.260 -5.616 1.00 97.25 80 THR A N 1
ATOM 601 C CA . THR A 1 80 ? -2.753 6.139 -5.061 1.00 97.25 80 THR A CA 1
ATOM 602 C C . THR A 1 80 ? -2.221 5.713 -3.695 1.00 97.25 80 THR A C 1
ATOM 604 O O . THR A 1 80 ? -2.975 5.697 -2.721 1.00 97.25 80 THR A O 1
ATOM 607 N N . ILE A 1 81 ? -0.917 5.437 -3.580 1.00 97.75 81 ILE A N 1
ATOM 608 C CA . ILE A 1 81 ? -0.302 5.015 -2.311 1.00 97.75 81 ILE A CA 1
ATOM 609 C C . ILE A 1 81 ? -0.362 6.149 -1.285 1.00 97.75 81 ILE A C 1
ATOM 611 O O . ILE A 1 81 ? -0.673 5.905 -0.119 1.00 97.75 81 ILE A O 1
ATOM 615 N N . GLY A 1 82 ? -0.110 7.392 -1.706 1.00 97.69 82 GLY A N 1
ATOM 616 C CA . GLY A 1 82 ? -0.197 8.558 -0.831 1.00 97.69 82 GLY A CA 1
ATOM 617 C C . GLY A 1 82 ? -1.605 8.743 -0.262 1.00 97.69 82 GLY A C 1
ATOM 618 O O . GLY A 1 82 ? -1.775 8.820 0.956 1.00 97.69 82 GLY A O 1
ATOM 619 N N . ALA A 1 83 ? -2.626 8.752 -1.121 1.00 98.06 83 ALA A N 1
ATOM 620 C CA . ALA A 1 83 ? -4.021 8.893 -0.712 1.00 98.06 83 ALA A CA 1
ATOM 621 C C . ALA A 1 83 ? -4.472 7.739 0.196 1.00 98.06 83 ALA A C 1
ATOM 623 O O . ALA A 1 83 ? -5.072 7.989 1.246 1.00 98.06 83 ALA A O 1
ATOM 624 N N . ALA A 1 84 ? -4.131 6.493 -0.152 1.00 97.94 84 ALA A N 1
ATOM 625 C CA . ALA A 1 84 ? -4.421 5.327 0.677 1.00 97.94 84 ALA A CA 1
ATOM 626 C C . ALA A 1 84 ? -3.726 5.413 2.045 1.00 97.94 84 ALA A C 1
ATOM 628 O O . ALA A 1 84 ? -4.353 5.143 3.069 1.00 97.94 84 ALA A O 1
ATOM 629 N N . GLY A 1 85 ? -2.467 5.861 2.084 1.00 97.69 85 GLY A N 1
ATOM 630 C CA . GLY A 1 85 ? -1.706 6.079 3.312 1.00 97.69 85 GLY A CA 1
ATOM 631 C C . GLY A 1 85 ? -2.328 7.143 4.219 1.00 97.69 85 GLY A C 1
ATOM 632 O O . GLY A 1 85 ? -2.494 6.906 5.420 1.00 97.69 85 GLY A O 1
ATOM 633 N N . PHE A 1 86 ? -2.745 8.286 3.667 1.00 97.38 86 PHE A N 1
ATOM 634 C CA . PHE A 1 86 ? -3.454 9.321 4.430 1.00 97.38 86 PHE A CA 1
ATOM 635 C C . PHE A 1 86 ? -4.810 8.828 4.946 1.00 97.38 86 PHE A C 1
ATOM 637 O O . PHE A 1 86 ? -5.113 9.008 6.128 1.00 97.38 86 PHE A O 1
ATOM 644 N N . ALA A 1 87 ? -5.594 8.149 4.104 1.00 96.88 87 ALA A N 1
ATOM 645 C CA . ALA A 1 87 ? -6.870 7.561 4.504 1.00 96.88 87 ALA A CA 1
ATOM 646 C C . ALA A 1 87 ? -6.686 6.519 5.621 1.00 96.88 87 ALA A C 1
ATOM 648 O O . ALA A 1 87 ? -7.397 6.552 6.625 1.00 96.88 87 ALA A O 1
ATOM 649 N N . ALA A 1 88 ? -5.689 5.641 5.496 1.00 97.19 88 ALA A N 1
ATOM 650 C CA . ALA A 1 88 ? -5.349 4.637 6.498 1.00 97.19 88 ALA A CA 1
ATOM 651 C C . ALA A 1 88 ? -4.861 5.258 7.815 1.00 97.19 88 ALA A C 1
ATOM 653 O O . ALA A 1 88 ? -5.181 4.740 8.888 1.00 97.19 88 ALA A O 1
ATOM 654 N N . THR A 1 89 ? -4.116 6.365 7.741 1.00 97.00 89 THR A N 1
ATOM 655 C CA . THR A 1 89 ? -3.649 7.122 8.912 1.00 97.00 89 THR A CA 1
ATOM 656 C C . THR A 1 89 ? -4.828 7.740 9.648 1.00 97.00 89 THR A C 1
ATOM 658 O O . THR A 1 89 ? -4.969 7.527 10.851 1.00 97.00 89 THR A O 1
ATOM 661 N N . TYR A 1 90 ? -5.722 8.421 8.929 1.00 95.31 90 TYR A N 1
ATOM 662 C CA . TYR A 1 90 ? -6.952 8.966 9.501 1.00 95.31 90 TYR A CA 1
ATOM 663 C C . TYR A 1 90 ? -7.814 7.864 10.134 1.00 95.31 90 TYR A C 1
ATOM 665 O O . TYR A 1 90 ? -8.227 7.968 11.290 1.00 95.31 90 TYR A O 1
ATOM 673 N N . ALA A 1 91 ? -8.000 6.753 9.417 1.00 95.50 91 ALA A N 1
ATOM 674 C CA . ALA A 1 91 ? -8.754 5.612 9.909 1.00 95.50 91 ALA A CA 1
ATOM 675 C C . ALA A 1 91 ? -8.085 4.913 11.104 1.00 95.50 91 ALA A C 1
ATOM 677 O O . ALA A 1 91 ? -8.772 4.251 11.867 1.00 95.50 91 ALA A O 1
ATOM 678 N N . SER A 1 92 ? -6.778 5.060 11.335 1.00 94.69 92 SER A N 1
ATOM 679 C CA . SER A 1 92 ? -6.110 4.368 12.447 1.00 94.69 92 SER A CA 1
ATOM 680 C C . SER A 1 92 ? -6.559 4.860 13.835 1.00 94.69 92 SER A C 1
ATOM 682 O O . SER A 1 92 ? -6.432 4.111 14.812 1.00 94.69 92 SER A O 1
ATOM 684 N N . GLY A 1 93 ? -7.120 6.076 13.908 1.00 90.62 93 GLY A N 1
ATOM 685 C CA . GLY A 1 93 ? -7.654 6.710 15.116 1.00 90.62 93 GLY A CA 1
ATOM 686 C C . GLY A 1 93 ? -9.133 6.407 15.398 1.00 90.62 93 GLY A C 1
ATOM 687 O O . GLY A 1 93 ? -9.676 5.394 14.956 1.00 90.62 93 GLY A O 1
ATOM 688 N N . GLU A 1 94 ? -9.782 7.315 16.134 1.00 89.81 94 GLU A N 1
ATOM 689 C CA . GLU A 1 94 ? -11.151 7.176 16.677 1.00 89.81 94 GLU A CA 1
ATOM 690 C C . GLU A 1 94 ? -12.230 6.960 15.606 1.00 89.81 94 GLU A C 1
ATOM 692 O O . GLU A 1 94 ? -13.259 6.325 15.856 1.00 89.81 94 GLU A O 1
ATOM 697 N N . TRP A 1 95 ? -11.987 7.435 14.381 1.00 93.44 95 TRP A N 1
ATOM 698 C CA . TRP A 1 95 ? -12.920 7.245 13.276 1.00 93.44 95 TRP A CA 1
ATOM 699 C C . TRP A 1 95 ? -13.187 5.757 12.996 1.00 93.44 95 TRP A C 1
ATOM 701 O O . TRP A 1 95 ? -14.341 5.376 12.804 1.00 93.44 95 TRP A O 1
ATOM 711 N N . SER A 1 96 ? -12.163 4.889 13.040 1.00 93.12 96 SER A N 1
ATOM 712 C CA . SER A 1 96 ? -12.363 3.441 12.827 1.00 93.12 96 SER A CA 1
ATOM 713 C C . SER A 1 96 ? -13.192 2.781 13.918 1.00 93.12 96 SER A C 1
ATOM 715 O O . SER A 1 96 ? -13.947 1.854 13.632 1.00 93.12 96 SER A O 1
ATOM 717 N N . GLU A 1 97 ? -13.065 3.243 15.158 1.00 90.56 97 GLU A N 1
ATOM 718 C CA . GLU A 1 97 ? -13.822 2.706 16.289 1.00 90.56 97 GLU A CA 1
ATOM 719 C C . GLU A 1 97 ? -15.304 3.041 16.121 1.00 90.56 97 GLU A C 1
ATOM 721 O O . GLU A 1 97 ? -16.159 2.163 16.240 1.00 90.56 97 GLU A O 1
ATOM 726 N N . THR A 1 98 ? -15.596 4.274 15.703 1.00 93.62 98 THR A N 1
ATOM 727 C CA . THR A 1 98 ? -16.957 4.701 15.359 1.00 93.62 98 THR A CA 1
ATOM 728 C C . THR A 1 98 ? -17.497 3.931 14.152 1.00 93.62 98 THR A C 1
ATOM 730 O O . THR A 1 98 ? -18.624 3.441 14.192 1.00 93.62 98 THR A O 1
ATOM 733 N N . HIS A 1 99 ? -16.703 3.771 13.089 1.00 93.44 99 HIS A N 1
ATOM 734 C CA . HIS A 1 99 ? -17.090 3.006 11.901 1.00 93.44 99 HIS A CA 1
ATOM 735 C C . HIS A 1 99 ? -17.427 1.546 12.243 1.00 93.44 99 HIS A C 1
ATOM 737 O O . HIS A 1 99 ? -18.460 1.033 11.815 1.00 93.44 99 HIS A O 1
ATOM 743 N N . ALA A 1 100 ? -16.595 0.897 13.063 1.00 94.25 100 ALA A N 1
ATOM 744 C CA . ALA A 1 100 ? -16.826 -0.468 13.524 1.00 94.25 100 ALA A CA 1
ATOM 745 C C . ALA A 1 100 ? -18.073 -0.580 14.416 1.00 94.25 100 ALA A C 1
ATOM 747 O O . ALA A 1 100 ? -18.851 -1.521 14.262 1.00 94.25 100 ALA A O 1
ATOM 748 N N . ALA A 1 101 ? -18.310 0.400 15.296 1.00 94.06 101 ALA A N 1
ATOM 749 C CA . ALA A 1 101 ? -19.502 0.447 16.144 1.00 94.06 101 ALA A CA 1
ATOM 750 C C . ALA A 1 101 ? -20.813 0.559 15.340 1.00 94.06 101 ALA A C 1
ATOM 752 O O . ALA A 1 101 ? -21.844 0.064 15.784 1.00 94.06 101 ALA A O 1
ATOM 753 N N . HIS A 1 102 ? -20.770 1.140 14.136 1.00 95.44 102 HIS A N 1
ATOM 754 C CA . HIS A 1 102 ? -21.913 1.232 13.217 1.00 95.44 102 HIS A CA 1
ATOM 755 C C . HIS A 1 102 ? -21.997 0.052 12.226 1.00 95.44 102 HIS A C 1
ATOM 757 O O . HIS A 1 102 ? -22.662 0.149 11.196 1.00 95.44 102 HIS A O 1
ATOM 763 N N . GLY A 1 103 ? -21.328 -1.070 12.518 1.00 94.31 103 GLY A N 1
ATOM 764 C CA . GLY A 1 103 ? -21.379 -2.294 11.706 1.00 94.31 103 GLY A CA 1
ATOM 765 C C . GLY A 1 103 ? -20.399 -2.328 10.529 1.00 94.31 103 GLY A C 1
ATOM 766 O O . GLY A 1 103 ? -20.429 -3.264 9.729 1.00 94.31 103 GLY A O 1
ATOM 767 N N . GLY A 1 104 ? -19.517 -1.335 10.413 1.00 96.12 104 GLY A N 1
ATOM 768 C CA . GLY A 1 104 ? -18.478 -1.289 9.392 1.00 96.12 104 GLY A CA 1
ATOM 769 C C . GLY A 1 104 ? -17.350 -2.298 9.633 1.00 96.12 104 GLY A C 1
ATOM 770 O O . GLY A 1 104 ? -16.925 -2.538 10.763 1.00 96.12 104 GLY A O 1
ATOM 771 N N . SER A 1 105 ? -16.817 -2.892 8.563 1.00 96.31 105 SER A N 1
ATOM 772 C CA . SER A 1 105 ? -15.717 -3.861 8.662 1.00 96.31 105 SER A CA 1
ATOM 773 C C . SER A 1 105 ? -14.362 -3.199 8.431 1.00 96.31 105 SER A C 1
ATOM 775 O O . SER A 1 105 ? -14.018 -2.830 7.308 1.00 96.31 105 SER A O 1
ATOM 777 N N . LEU A 1 106 ? -13.532 -3.149 9.476 1.00 96.38 106 LEU A N 1
ATOM 778 C CA . LEU A 1 106 ? -12.157 -2.640 9.376 1.00 96.38 106 LEU A CA 1
ATOM 779 C C . LEU A 1 106 ? -11.271 -3.495 8.468 1.00 96.38 106 LEU A C 1
ATOM 781 O O . LEU A 1 106 ? -10.385 -2.970 7.801 1.00 96.38 106 LEU A O 1
ATOM 785 N N . ARG A 1 107 ? -11.528 -4.804 8.398 1.00 96.19 107 ARG A N 1
ATOM 786 C CA . ARG A 1 107 ? -10.801 -5.700 7.490 1.00 96.19 107 ARG A CA 1
ATOM 787 C C . ARG A 1 107 ? -11.081 -5.354 6.034 1.00 96.19 107 ARG A C 1
ATOM 789 O O . ARG A 1 107 ? -10.148 -5.297 5.243 1.00 96.19 107 ARG A O 1
ATOM 796 N N . TRP A 1 108 ? -12.343 -5.079 5.701 1.00 96.00 108 TRP A N 1
ATOM 797 C CA . TRP A 1 108 ? -12.719 -4.670 4.348 1.00 96.00 108 TRP A CA 1
ATOM 798 C C . TRP A 1 108 ? -12.262 -3.255 4.021 1.00 96.00 108 TRP A C 1
ATOM 800 O O . TRP A 1 108 ? -11.821 -3.025 2.903 1.00 96.00 108 TRP A O 1
ATOM 810 N N . LEU A 1 109 ? -12.289 -2.338 4.988 1.00 95.94 109 LEU A N 1
ATOM 811 C CA . LEU A 1 109 ? -11.747 -0.995 4.812 1.00 95.94 109 LEU A CA 1
ATOM 812 C C . LEU A 1 109 ? -10.253 -1.035 4.452 1.00 95.94 109 LEU A C 1
ATOM 814 O O . LEU A 1 109 ? -9.856 -0.544 3.400 1.00 95.94 109 LEU A O 1
ATOM 818 N N . TYR A 1 110 ? -9.423 -1.636 5.309 1.00 97.06 110 TYR A N 1
ATOM 819 C CA . TYR A 1 110 ? -7.974 -1.677 5.087 1.00 97.06 110 TYR A CA 1
ATOM 820 C C . TYR A 1 110 ? -7.598 -2.598 3.922 1.00 97.06 110 TYR A C 1
ATOM 822 O O . TYR A 1 110 ? -6.735 -2.246 3.122 1.00 97.06 110 TYR A O 1
ATOM 830 N N . GLY A 1 111 ? -8.280 -3.739 3.782 1.00 96.50 111 GLY A N 1
ATOM 831 C CA . GLY A 1 111 ? -8.093 -4.648 2.654 1.00 96.50 111 GLY A CA 1
ATOM 832 C C . GLY A 1 111 ? -8.456 -3.996 1.321 1.00 96.50 111 GLY A C 1
ATOM 833 O O . GLY A 1 111 ? -7.700 -4.120 0.367 1.00 96.50 111 GLY A O 1
ATOM 834 N N . GLY A 1 112 ? -9.561 -3.249 1.265 1.00 96.12 112 GLY A N 1
ATOM 835 C CA . GLY A 1 112 ? -9.989 -2.516 0.074 1.00 96.12 112 GLY A CA 1
ATOM 836 C C . GLY A 1 112 ? -8.991 -1.438 -0.345 1.00 96.12 112 GLY A C 1
ATOM 837 O O . GLY A 1 112 ? -8.681 -1.334 -1.529 1.00 96.12 112 GLY A O 1
ATOM 838 N N . LEU A 1 113 ? -8.423 -0.698 0.615 1.00 96.69 113 LEU A N 1
ATOM 839 C CA . LEU A 1 113 ? -7.348 0.260 0.334 1.00 96.69 113 LEU A CA 1
ATOM 840 C C . LEU A 1 113 ? -6.102 -0.432 -0.254 1.00 96.69 113 LEU A C 1
ATOM 842 O O . LEU A 1 113 ? -5.553 0.048 -1.239 1.00 96.69 113 LEU A O 1
ATOM 846 N N . GLN A 1 114 ? -5.689 -1.585 0.288 1.00 96.69 114 GLN A N 1
ATOM 847 C CA . GLN A 1 114 ? -4.527 -2.322 -0.237 1.00 96.69 114 GLN A CA 1
ATOM 848 C C . GLN A 1 114 ? -4.795 -2.951 -1.609 1.00 96.69 114 GLN A C 1
ATOM 850 O O . GLN A 1 114 ? -3.917 -2.956 -2.466 1.00 96.69 114 GLN A O 1
ATOM 855 N N . ILE A 1 115 ? -6.014 -3.444 -1.846 1.00 95.88 115 ILE A N 1
ATOM 856 C CA . ILE A 1 115 ? -6.429 -3.941 -3.164 1.00 95.88 115 ILE A CA 1
ATOM 857 C C . ILE A 1 115 ? -6.388 -2.806 -4.189 1.00 95.88 115 ILE A C 1
ATOM 859 O O . ILE A 1 115 ? -5.902 -3.017 -5.292 1.00 95.88 115 ILE A O 1
ATOM 863 N N . ASN A 1 116 ? -6.845 -1.604 -3.825 1.00 94.06 116 ASN A N 1
ATOM 864 C CA . ASN A 1 116 ? -6.763 -0.438 -4.702 1.00 94.06 116 ASN A CA 1
ATOM 865 C C . ASN A 1 116 ? -5.316 -0.021 -5.008 1.00 94.06 116 ASN A C 1
ATOM 867 O O . ASN A 1 116 ? -5.061 0.454 -6.104 1.00 94.06 116 ASN A O 1
ATOM 871 N N . VAL A 1 117 ? -4.386 -0.211 -4.070 1.00 94.62 117 VAL A N 1
ATOM 872 C CA . VAL A 1 117 ? -2.957 0.046 -4.301 1.00 94.62 117 VAL A CA 1
ATOM 873 C C . VAL A 1 117 ? -2.306 -1.007 -5.202 1.00 94.62 117 VAL A C 1
ATOM 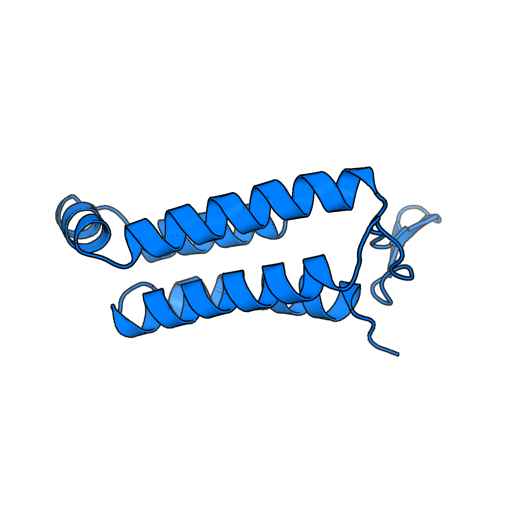875 O O . VAL A 1 117 ? -1.395 -0.670 -5.953 1.00 94.62 117 VAL A O 1
ATOM 878 N N . LEU A 1 118 ? -2.732 -2.270 -5.119 1.00 91.62 118 LEU A N 1
ATOM 879 C CA . LEU A 1 118 ? -2.182 -3.350 -5.945 1.00 91.62 118 LEU A CA 1
ATOM 880 C C . LEU A 1 118 ? -2.731 -3.357 -7.384 1.00 91.62 118 LEU A C 1
ATOM 882 O O . LEU A 1 118 ? -2.031 -3.827 -8.280 1.00 91.62 118 LEU A O 1
ATOM 886 N N . ALA A 1 119 ? -3.983 -2.927 -7.568 1.00 79.75 119 ALA A N 1
ATOM 887 C CA . ALA A 1 119 ? -4.707 -2.943 -8.843 1.00 79.75 119 ALA A CA 1
ATOM 888 C C . ALA A 1 119 ? -4.173 -1.910 -9.844 1.00 79.75 119 ALA A C 1
ATOM 890 O O . ALA A 1 119 ? -4.070 -2.286 -11.034 1.00 79.75 119 ALA A O 1
#

Radius of gyration: 15.64 Å; chains: 1; bounding box: 40×26×44 Å

Sequence (119 aa):
MIGALDSLLLLALLAIPLSWLLATSRWGRWLLVAGYVTQFGLLVTMVSGSSPPSAVSFSLLGNDVGWQLDPLGWLFAMITIGAAGFAATYASGEWSETHAAHGGSLRWLYGGLQINVLA

Foldseek 3Di:
DAWLVNVLLVLLVVLLVLLLVQQVDLVSLVVSLVSLVVSLVSLVVCAQQVTDWGPDWDADPNDIDTDGGHNVNSVVLNVLSVVLSVVSVVCSDPVVVVCVVVVHDSSCSSNVSSVSSND